Protein AF-A0A6I5NED0-F1 (afdb_monomer)

Mean predicted aligned error: 3.09 Å

Secondary structure (DSSP, 8-state):
-BTTB--TT---SSPPPTTB-SSTT-B--GGGSTT----HHHHHHHHHHHHHHHHHHHHHH-

Sequence (62 aa):
LQNGRHPECWTLDRDPFFLETSVPGSFAAGDVRHSSVKRVASAAGEGAMAVAFVHRYLEEIA

Solvent-accessible surface area (backbone atoms only — not comparable to full-atom values): 3927 Å² total; per-residue (Å²): 111,57,95,87,34,75,52,90,71,49,87,65,101,64,79,75,58,86,50,43,49,76,44,80,93,41,67,54,50,31,70,84,37,86,91,46,86,76,45,70,71,59,23,53,54,37,44,56,50,41,52,56,50,48,53,52,50,52,64,74,74,107

pLDDT: mean 94.05, std 4.89, range [77.19, 98.38]

Nearest PDB structures (foldseek):
  3r9u-assembly1_A  TM=9.646E-01  e=9.130E-02  Campylobacter jejuni
  5w4c-assembly1_A  TM=9.107E-01  e=4.247E-01  Cryptococcus neoformans H99
  4ccr-assembly2_D  TM=9.213E-01  e=6.458E-01  Entamoeba histolytica
  5uth-assembly1_A  TM=7.460E-01  e=7.427E-01  Mycolicibacterium smegmatis MC2 155
  4a65-assembly1_A  TM=7.890E-01  e=1.129E+00  Entamoeba histolytica

Foldseek 3Di:
DVVPDQPPQDDDPDDDDVQADSHQLHGDFAPVDDPHPNDPVRRVVRVVVSVVVSVVSVVVVD

Structure (mmCIF, N/CA/C/O backbone):
data_AF-A0A6I5NED0-F1
#
_entry.id   AF-A0A6I5NED0-F1
#
loop_
_atom_site.group_PDB
_atom_site.id
_atom_site.type_symbol
_atom_site.label_atom_id
_atom_site.label_alt_id
_atom_site.label_comp_id
_atom_site.label_asym_id
_atom_site.label_entity_id
_atom_site.label_seq_id
_atom_site.pdbx_PDB_ins_code
_atom_site.Cartn_x
_atom_site.Cartn_y
_atom_site.Cartn_z
_atom_site.occupancy
_atom_site.B_iso_or_equiv
_atom_site.auth_seq_id
_atom_site.auth_comp_id
_atom_site.auth_asym_id
_atom_site.auth_atom_id
_atom_site.pdbx_PDB_model_num
ATOM 1 N N . LEU A 1 1 ? -9.518 11.046 -2.398 1.00 78.00 1 LEU A N 1
ATOM 2 C CA . LEU A 1 1 ? -10.624 11.885 -1.888 1.00 78.00 1 LEU A CA 1
ATOM 3 C C . LEU A 1 1 ? -11.734 11.942 -2.930 1.00 78.00 1 LEU A C 1
ATOM 5 O O . LEU A 1 1 ? -11.434 12.160 -4.098 1.00 78.00 1 LEU A O 1
ATOM 9 N N . GLN A 1 2 ? -12.982 11.746 -2.520 1.00 79.69 2 GLN A N 1
ATOM 10 C CA . GLN A 1 2 ? -14.180 12.023 -3.312 1.00 79.69 2 GLN A CA 1
ATOM 11 C C . GLN A 1 2 ? -14.772 13.334 -2.782 1.00 79.69 2 GLN A C 1
ATOM 13 O O . GLN A 1 2 ? -15.081 13.436 -1.598 1.00 79.69 2 GLN A O 1
ATOM 18 N N . ASN A 1 3 ? -14.855 14.373 -3.619 1.00 85.94 3 ASN A N 1
ATOM 19 C CA . ASN A 1 3 ? -15.347 15.706 -3.225 1.00 85.94 3 ASN A CA 1
ATOM 20 C C . ASN A 1 3 ? -14.636 16.307 -1.989 1.00 85.94 3 ASN A C 1
ATOM 22 O O . ASN A 1 3 ? -15.262 16.934 -1.139 1.00 85.94 3 ASN A O 1
ATOM 26 N N . GLY A 1 4 ? -13.322 16.083 -1.863 1.00 85.62 4 GLY A N 1
ATOM 27 C CA . GLY A 1 4 ? -12.519 16.576 -0.736 1.00 85.62 4 GLY A CA 1
ATOM 28 C C . GLY A 1 4 ? -12.669 15.787 0.570 1.00 85.62 4 GLY A C 1
ATOM 29 O O . GLY A 1 4 ? -12.064 16.167 1.565 1.00 85.62 4 GLY A O 1
ATOM 30 N N . ARG A 1 5 ? -13.429 14.684 0.576 1.00 85.62 5 ARG A N 1
ATOM 31 C CA . ARG A 1 5 ? -13.580 13.776 1.724 1.00 85.62 5 ARG A CA 1
ATOM 32 C C . ARG A 1 5 ? -13.073 12.374 1.400 1.00 85.62 5 ARG A C 1
ATOM 34 O O . ARG A 1 5 ? -12.900 12.015 0.230 1.00 85.62 5 ARG A O 1
ATOM 41 N N . HIS A 1 6 ? -12.810 11.582 2.432 1.00 88.19 6 HIS A N 1
ATOM 42 C CA . HIS A 1 6 ? -12.557 10.154 2.261 1.00 88.19 6 HIS A CA 1
ATOM 43 C C . HIS A 1 6 ? -13.830 9.436 1.785 1.00 88.19 6 HIS A C 1
ATOM 45 O O . HIS A 1 6 ? -14.932 9.915 2.058 1.00 88.19 6 HIS A O 1
ATOM 51 N N . PRO A 1 7 ? -13.700 8.344 1.011 1.00 90.50 7 PRO A N 1
ATOM 52 C CA . PRO A 1 7 ? -14.850 7.530 0.624 1.00 90.50 7 PRO A CA 1
ATOM 53 C C . PRO A 1 7 ? -15.517 6.910 1.859 1.00 90.50 7 PRO A C 1
ATOM 55 O O . PRO A 1 7 ? -14.860 6.719 2.876 1.00 90.50 7 PRO A O 1
ATOM 58 N N . GLU A 1 8 ? -16.797 6.542 1.759 1.00 89.31 8 GLU A N 1
ATOM 59 C CA . GLU A 1 8 ? -17.559 5.959 2.883 1.00 89.31 8 GLU A CA 1
ATOM 60 C C . GLU A 1 8 ? -16.913 4.697 3.476 1.00 89.31 8 GLU A C 1
ATOM 62 O O . GLU A 1 8 ? -17.073 4.415 4.658 1.00 89.31 8 GLU A O 1
ATOM 67 N N . CYS A 1 9 ? -16.146 3.950 2.675 1.00 90.75 9 CYS A N 1
ATOM 68 C CA . CYS A 1 9 ? -15.414 2.766 3.127 1.00 90.75 9 CYS A CA 1
ATOM 69 C C . CYS A 1 9 ? -14.185 3.074 3.997 1.00 90.75 9 CYS A C 1
ATOM 71 O O . CYS A 1 9 ? -13.534 2.148 4.478 1.00 90.75 9 CYS A O 1
ATOM 73 N N . TRP A 1 10 ? -13.837 4.348 4.179 1.00 94.88 10 TRP A N 1
ATOM 74 C CA . TRP A 1 1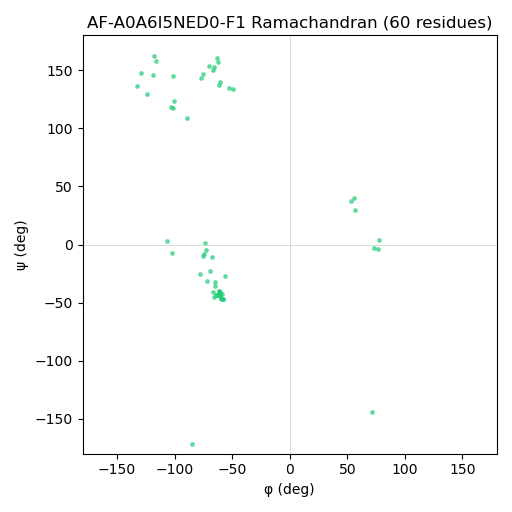0 ? -12.727 4.765 5.020 1.00 94.88 10 TRP A CA 1
ATOM 75 C C . TRP A 1 10 ? -13.188 4.978 6.463 1.00 94.88 10 TRP A C 1
ATOM 77 O O . TRP A 1 10 ? -13.890 5.940 6.764 1.00 94.88 10 TRP A O 1
ATOM 87 N N . THR A 1 11 ? -12.776 4.085 7.360 1.00 92.38 11 THR A N 1
ATOM 88 C CA . THR A 1 11 ? -13.269 4.032 8.748 1.00 92.38 11 THR A CA 1
ATOM 89 C C . THR A 1 11 ? -12.269 4.536 9.790 1.00 92.38 11 THR A C 1
ATOM 91 O O . THR A 1 11 ? -12.539 4.420 10.980 1.00 92.38 11 THR A O 1
ATOM 94 N N . LEU A 1 12 ? -11.102 5.032 9.372 1.00 93.19 12 LEU A N 1
ATOM 95 C CA . LEU A 1 12 ? -10.027 5.441 10.279 1.00 93.19 12 LEU A CA 1
ATOM 96 C C . LEU A 1 12 ? -9.980 6.963 10.452 1.00 93.19 12 LEU A C 1
ATOM 98 O O . LEU A 1 12 ? -10.146 7.700 9.482 1.00 93.19 12 LEU A O 1
ATOM 102 N N . ASP A 1 13 ? -9.627 7.416 11.658 1.00 91.19 13 ASP A N 1
ATOM 103 C CA . ASP A 1 13 ? -9.486 8.842 12.014 1.00 91.19 13 ASP A CA 1
ATOM 104 C C . ASP A 1 13 ? -8.229 9.516 11.431 1.00 91.19 13 ASP A C 1
ATOM 106 O O . ASP A 1 13 ? -7.968 10.697 11.667 1.00 91.19 13 ASP A O 1
ATOM 110 N N . ARG A 1 14 ? -7.432 8.772 10.660 1.00 92.31 14 ARG A N 1
ATOM 111 C CA . ARG A 1 14 ? -6.199 9.243 10.023 1.00 92.31 14 ARG A CA 1
ATOM 112 C C . ARG A 1 14 ? -6.314 9.214 8.505 1.00 92.31 14 ARG A C 1
ATOM 114 O O . ARG A 1 14 ? -7.098 8.452 7.937 1.00 92.31 14 ARG A O 1
ATOM 121 N N . ASP A 1 15 ? -5.486 10.013 7.844 1.00 93.06 15 ASP A N 1
ATOM 122 C CA . ASP A 1 15 ? -5.377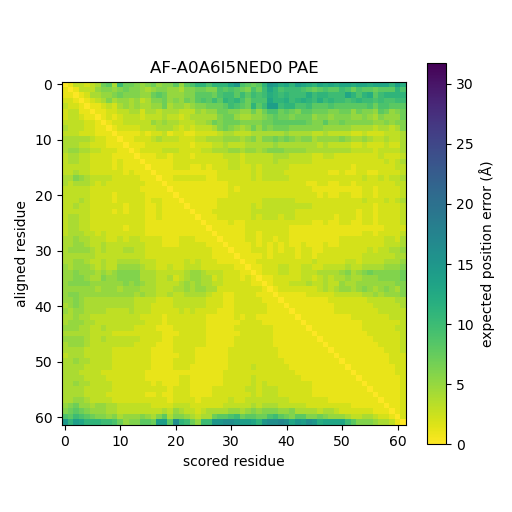 9.995 6.386 1.00 93.06 15 ASP A CA 1
ATOM 123 C C . ASP A 1 15 ? -4.697 8.709 5.874 1.00 93.06 15 ASP A C 1
ATOM 125 O O . ASP A 1 15 ? -3.884 8.114 6.590 1.00 93.06 15 ASP A O 1
ATOM 129 N N . PRO A 1 16 ? -4.984 8.271 4.632 1.00 94.69 16 PRO A N 1
ATOM 130 C CA . PRO A 1 16 ? -4.298 7.162 3.980 1.00 94.69 16 PRO A CA 1
ATOM 131 C C . PRO A 1 16 ? -2.776 7.282 4.060 1.00 94.69 16 PRO A C 1
ATOM 133 O O . PRO A 1 16 ? -2.209 8.339 3.768 1.00 94.69 16 PRO A O 1
ATOM 136 N N . PHE A 1 17 ? -2.103 6.187 4.409 1.00 95.44 17 PHE A N 1
ATOM 137 C CA . PHE A 1 17 ? -0.663 6.101 4.253 1.00 95.44 17 PHE A CA 1
ATOM 138 C C . PHE A 1 17 ? -0.302 6.203 2.774 1.00 95.44 17 PHE A C 1
ATOM 140 O O . PHE A 1 17 ? -1.110 5.964 1.869 1.00 95.44 17 PHE A O 1
ATOM 147 N N . PHE A 1 18 ? 0.956 6.533 2.505 1.00 94.44 18 PHE A N 1
ATOM 148 C CA . PHE A 1 18 ? 1.427 6.505 1.133 1.00 94.44 18 PHE A CA 1
ATOM 149 C C . PHE A 1 18 ? 1.308 5.074 0.577 1.00 94.44 18 PHE A C 1
ATOM 151 O O . PHE A 1 18 ? 1.641 4.110 1.259 1.00 94.44 18 PHE A O 1
ATOM 158 N N . LEU A 1 19 ? 0.830 4.952 -0.668 1.00 96.31 19 LEU A N 1
ATOM 159 C CA . LEU A 1 19 ? 0.491 3.688 -1.355 1.00 96.31 19 LEU A CA 1
ATOM 160 C C . LEU A 1 19 ? -0.784 2.980 -0.878 1.00 96.31 19 LEU A C 1
ATOM 162 O O . LEU A 1 19 ? -1.159 1.971 -1.476 1.00 96.31 19 LEU A O 1
ATOM 166 N N . GLU A 1 20 ? -1.469 3.487 0.141 1.00 96.81 20 GLU A N 1
ATOM 167 C CA . GLU A 1 20 ? -2.726 2.903 0.592 1.00 96.81 20 GLU A CA 1
ATOM 168 C C . GLU A 1 20 ? -3.880 3.284 -0.338 1.00 96.81 20 GLU A C 1
ATOM 170 O O . GLU A 1 20 ? -3.938 4.376 -0.913 1.00 96.81 20 GLU A O 1
ATOM 175 N N . THR A 1 21 ? -4.788 2.339 -0.534 1.00 95.25 21 THR A N 1
ATOM 176 C CA . THR A 1 21 ? -5.956 2.501 -1.395 1.00 95.25 21 THR A CA 1
ATOM 177 C C . THR A 1 21 ? -7.109 3.162 -0.631 1.00 95.25 21 THR A C 1
ATOM 179 O O . THR A 1 21 ? -6.960 3.613 0.499 1.00 95.25 21 THR A O 1
ATOM 182 N N . SER A 1 22 ? -8.297 3.219 -1.236 1.00 93.81 22 SER A N 1
ATOM 183 C CA . SER A 1 22 ? -9.521 3.628 -0.536 1.00 93.81 22 SER A CA 1
ATOM 184 C C . SER A 1 22 ? -9.985 2.634 0.532 1.00 93.81 22 SER A C 1
ATOM 186 O O . SER A 1 22 ? -10.908 2.952 1.277 1.00 93.81 22 SER A O 1
ATOM 188 N N . VAL A 1 23 ? -9.404 1.432 0.576 1.00 94.75 23 VAL A N 1
ATOM 189 C CA . VAL A 1 23 ? -9.697 0.408 1.578 1.00 94.75 23 VAL A CA 1
ATOM 190 C C . VAL A 1 23 ? -8.576 0.429 2.624 1.00 94.75 23 VAL A C 1
ATOM 192 O O . VAL A 1 23 ? -7.429 0.148 2.257 1.00 94.75 23 VAL A O 1
ATOM 195 N N . PRO A 1 24 ? -8.875 0.740 3.900 1.00 95.25 24 PRO A N 1
ATOM 196 C CA . PRO A 1 24 ? -7.882 0.720 4.970 1.00 95.25 24 PRO A CA 1
ATOM 197 C C . PRO A 1 24 ? -7.118 -0.609 5.043 1.00 95.25 24 PRO A C 1
ATO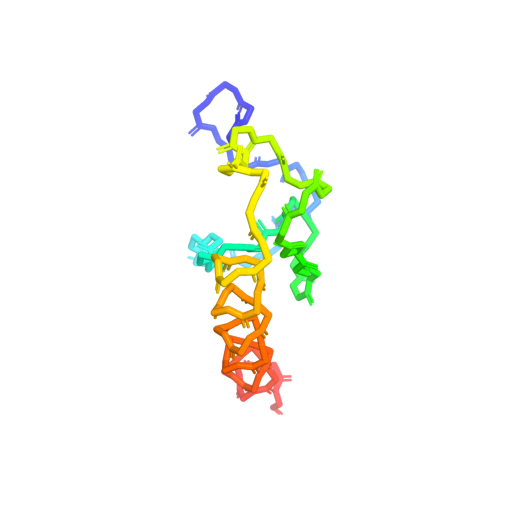M 199 O O . PRO A 1 24 ? -7.708 -1.685 4.941 1.00 95.25 24 PRO A O 1
ATOM 202 N N . GLY A 1 25 ? -5.796 -0.537 5.182 1.00 95.75 25 GLY A N 1
ATOM 203 C CA . GLY A 1 25 ? -4.897 -1.690 5.2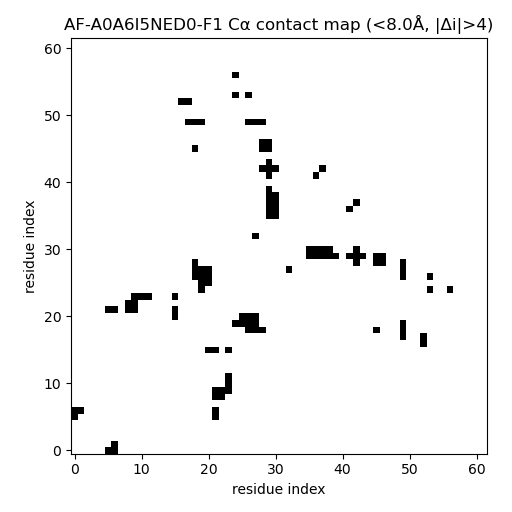17 1.00 95.75 25 GLY A CA 1
ATOM 204 C C . GLY A 1 25 ? -4.598 -2.333 3.859 1.00 95.75 25 GLY A C 1
ATOM 205 O O . GLY A 1 25 ? -3.787 -3.256 3.793 1.00 95.75 25 GLY A O 1
ATOM 206 N N . SER A 1 26 ? -5.216 -1.873 2.766 1.00 96.69 26 SER A N 1
ATOM 207 C CA . SER A 1 26 ? -4.942 -2.370 1.416 1.00 96.69 26 SER A CA 1
ATOM 208 C C . SER A 1 26 ? -4.026 -1.408 0.668 1.00 96.69 26 SER A C 1
ATOM 210 O O . SER A 1 26 ? -4.363 -0.237 0.487 1.00 96.69 26 SER A O 1
ATOM 212 N N . PHE A 1 27 ? -2.884 -1.912 0.196 1.00 97.75 27 PHE A N 1
ATOM 213 C CA . PHE A 1 27 ? -1.834 -1.125 -0.449 1.00 97.75 27 PHE A CA 1
ATOM 214 C C . PHE A 1 27 ? -1.599 -1.573 -1.891 1.00 97.75 27 PHE A C 1
ATOM 216 O O . PHE A 1 27 ? -1.667 -2.759 -2.212 1.00 97.75 27 PHE A O 1
ATOM 223 N N . ALA A 1 28 ? -1.273 -0.618 -2.757 1.00 97.69 28 ALA A N 1
ATOM 224 C CA . ALA A 1 28 ? -0.940 -0.851 -4.155 1.00 97.69 28 ALA A CA 1
ATOM 225 C C . ALA A 1 28 ? 0.445 -0.272 -4.458 1.00 97.69 28 ALA A C 1
ATOM 227 O O . ALA A 1 28 ? 0.694 0.896 -4.176 1.00 97.69 28 ALA A O 1
ATOM 228 N N . ALA A 1 29 ? 1.328 -1.063 -5.069 1.00 97.62 29 ALA A N 1
ATOM 229 C CA . ALA A 1 29 ? 2.697 -0.674 -5.410 1.00 97.62 29 ALA A CA 1
ATOM 230 C C . ALA A 1 29 ? 3.010 -0.967 -6.883 1.00 97.62 29 ALA A C 1
ATOM 232 O O . ALA A 1 29 ? 2.518 -1.939 -7.458 1.00 97.62 29 ALA A O 1
ATOM 233 N N . GLY A 1 30 ? 3.851 -0.133 -7.494 1.00 97.56 30 GLY A N 1
ATOM 234 C CA . GLY A 1 30 ? 4.286 -0.304 -8.873 1.00 97.56 30 GLY A CA 1
ATOM 235 C C . GLY A 1 30 ? 3.187 -0.003 -9.891 1.00 97.56 30 GLY A C 1
ATOM 236 O O . GLY A 1 30 ? 2.374 0.908 -9.727 1.00 97.56 30 GLY A O 1
ATOM 237 N N . ASP A 1 31 ? 3.176 -0.759 -10.986 1.00 97.88 31 ASP A N 1
ATOM 238 C CA . ASP A 1 31 ? 2.495 -0.343 -12.216 1.00 97.88 31 ASP A CA 1
ATOM 239 C C . ASP A 1 31 ? 0.978 -0.452 -12.207 1.00 97.88 31 ASP A C 1
ATOM 241 O O . ASP A 1 31 ? 0.330 0.111 -13.090 1.00 97.88 31 ASP A O 1
ATOM 245 N N . VAL A 1 32 ? 0.412 -1.094 -11.190 1.00 97.00 32 VAL A N 1
ATOM 246 C CA . VAL A 1 32 ? -1.032 -1.094 -10.943 1.00 97.00 32 VAL A CA 1
ATOM 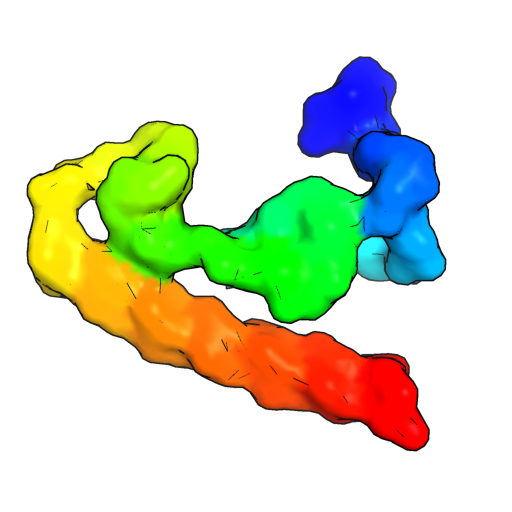247 C C . VAL A 1 32 ? -1.537 0.285 -10.495 1.00 97.00 32 VAL A C 1
ATOM 249 O O . VAL A 1 32 ? -2.715 0.597 -10.658 1.00 97.00 32 VAL A O 1
ATOM 252 N N . ARG A 1 33 ? -0.659 1.139 -9.950 1.00 95.81 33 ARG A N 1
ATOM 253 C CA . ARG A 1 33 ? -1.041 2.466 -9.462 1.00 95.81 33 ARG A CA 1
ATOM 254 C C . ARG A 1 33 ? -1.279 3.441 -10.607 1.00 95.81 33 ARG A C 1
ATOM 256 O O . ARG A 1 33 ? -0.574 3.452 -11.620 1.00 95.81 33 ARG A O 1
ATOM 263 N N . HIS A 1 34 ? -2.224 4.348 -10.382 1.00 93.62 34 HIS A N 1
ATOM 264 C CA . HIS A 1 34 ? -2.348 5.542 -11.204 1.00 93.62 34 HIS A CA 1
ATOM 265 C C . HIS A 1 34 ? -1.068 6.388 -11.109 1.00 93.62 34 HIS A C 1
ATOM 267 O O . HIS A 1 34 ? -0.487 6.520 -10.031 1.00 93.62 34 HIS A O 1
ATOM 273 N N . SER A 1 35 ? -0.634 6.952 -12.238 1.00 91.44 35 SER A N 1
ATOM 274 C CA . SER A 1 35 ? 0.584 7.770 -12.345 1.00 91.44 35 SER A CA 1
ATOM 275 C C . SER A 1 35 ? 1.872 7.076 -11.878 1.00 91.44 35 SER A C 1
ATOM 277 O O . SER A 1 35 ? 2.803 7.744 -11.427 1.00 91.44 35 SER A O 1
ATOM 279 N N . SER A 1 36 ? 1.956 5.743 -11.999 1.00 93.19 36 SER A N 1
ATOM 280 C CA . SER A 1 36 ? 3.223 5.041 -11.770 1.00 93.19 36 SER A CA 1
ATOM 281 C C . SER A 1 36 ? 4.264 5.431 -12.823 1.00 93.19 36 SER A C 1
ATOM 283 O O . SER A 1 36 ? 3.949 5.742 -13.973 1.00 93.19 36 SER A O 1
ATOM 285 N N . VAL A 1 37 ? 5.535 5.346 -12.434 1.00 94.50 37 VAL A N 1
ATOM 286 C CA . VAL A 1 37 ? 6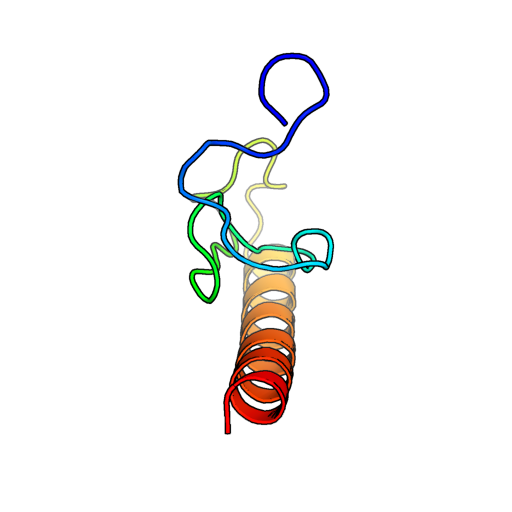.675 5.659 -13.308 1.00 94.50 37 VAL A CA 1
ATOM 287 C C . VAL A 1 37 ? 6.924 4.560 -14.361 1.00 94.50 37 VAL A C 1
ATOM 289 O O . VAL A 1 37 ? 7.746 4.750 -15.251 1.00 94.50 37 VAL A O 1
ATOM 292 N N . LYS A 1 38 ? 6.232 3.411 -14.290 1.00 94.69 38 LYS A N 1
ATOM 293 C CA . LYS A 1 38 ? 6.419 2.258 -15.195 1.00 94.69 38 LYS A CA 1
ATOM 294 C C . LYS A 1 38 ? 7.858 1.731 -15.230 1.00 94.69 38 LYS A C 1
ATOM 296 O O . LYS A 1 38 ? 8.400 1.406 -16.284 1.00 94.69 38 LYS A O 1
ATOM 301 N N . ARG A 1 39 ? 8.518 1.692 -14.062 1.00 97.50 39 ARG A N 1
ATOM 302 C CA . ARG A 1 39 ? 9.917 1.252 -13.904 1.00 97.50 39 ARG A CA 1
ATOM 303 C C . ARG A 1 39 ? 10.086 0.273 -12.750 1.00 97.50 39 ARG A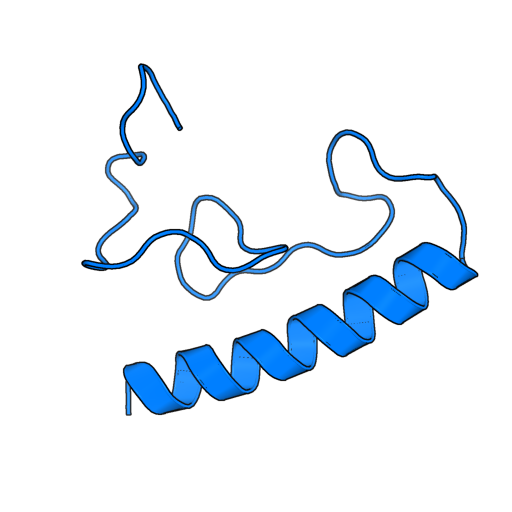 C 1
ATOM 305 O O . ARG A 1 39 ? 9.634 0.531 -11.638 1.00 97.50 39 ARG A O 1
ATOM 312 N N . VAL A 1 40 ? 10.866 -0.778 -13.001 1.00 97.75 40 VAL A N 1
ATOM 313 C CA . VAL A 1 40 ? 11.141 -1.867 -12.048 1.00 97.75 40 VAL A CA 1
ATOM 314 C C . VAL A 1 40 ? 11.754 -1.360 -10.742 1.00 97.75 40 VAL A C 1
ATOM 316 O O . VAL A 1 40 ? 11.276 -1.719 -9.673 1.00 97.75 40 VAL A O 1
ATOM 319 N N . ALA A 1 41 ? 12.769 -0.490 -10.806 1.00 97.94 41 ALA A N 1
ATOM 320 C CA . ALA A 1 41 ? 13.428 0.023 -9.601 1.00 97.94 41 ALA A CA 1
ATOM 321 C C . ALA A 1 41 ? 12.462 0.814 -8.700 1.00 97.94 41 ALA A C 1
ATOM 323 O O . ALA A 1 41 ? 12.459 0.636 -7.484 1.00 97.94 41 ALA A O 1
ATOM 324 N N . SER A 1 42 ? 11.605 1.648 -9.300 1.00 96.69 42 SER A N 1
ATOM 325 C CA . SER A 1 42 ? 10.572 2.387 -8.570 1.00 96.69 42 SER A CA 1
ATOM 326 C C . SER A 1 42 ? 9.526 1.441 -7.978 1.00 96.69 42 SER A C 1
ATOM 328 O O . SER A 1 42 ? 9.217 1.558 -6.799 1.00 96.69 42 SER A O 1
ATOM 330 N N . ALA A 1 43 ? 9.044 0.462 -8.750 1.00 97.75 43 ALA A N 1
ATOM 331 C CA . ALA A 1 43 ? 8.084 -0.531 -8.269 1.00 97.75 43 ALA A CA 1
ATOM 332 C C . ALA A 1 43 ? 8.631 -1.362 -7.093 1.00 97.75 43 ALA A C 1
ATOM 334 O O . ALA A 1 43 ? 7.917 -1.583 -6.119 1.00 97.75 43 ALA A O 1
ATOM 335 N N . ALA A 1 44 ? 9.903 -1.770 -7.148 1.00 98.19 44 ALA A N 1
ATOM 336 C CA . ALA A 1 44 ? 10.559 -2.490 -6.058 1.00 98.19 44 ALA A CA 1
ATOM 337 C C . ALA A 1 44 ? 10.665 -1.633 -4.784 1.00 98.19 44 ALA A C 1
ATOM 339 O O . ALA A 1 44 ? 10.354 -2.111 -3.693 1.00 98.19 44 ALA A O 1
ATOM 340 N N . GLY A 1 45 ? 11.046 -0.357 -4.922 1.00 97.62 45 GLY A N 1
ATOM 341 C CA . GLY A 1 45 ? 11.091 0.585 -3.800 1.00 97.62 45 GLY A CA 1
ATOM 342 C C . GLY A 1 45 ? 9.714 0.838 -3.178 1.00 97.62 45 GLY A C 1
ATOM 343 O O . GLY A 1 45 ? 9.574 0.808 -1.958 1.00 97.62 45 GLY A O 1
ATOM 344 N N . GLU A 1 46 ? 8.682 1.022 -4.005 1.00 97.94 46 GLU A N 1
ATOM 345 C CA . GLU A 1 46 ? 7.295 1.143 -3.541 1.00 97.94 46 GLU A CA 1
ATOM 346 C C . GLU A 1 46 ? 6.823 -0.126 -2.821 1.00 97.94 46 GLU A C 1
ATOM 348 O O . GLU A 1 46 ? 6.179 -0.030 -1.782 1.00 97.94 46 GLU A O 1
ATOM 353 N N . GLY A 1 47 ? 7.185 -1.315 -3.313 1.00 97.75 47 GLY A N 1
ATOM 354 C CA . GLY A 1 47 ? 6.864 -2.582 -2.653 1.00 97.75 47 GLY A CA 1
ATOM 355 C C . GLY A 1 47 ? 7.458 -2.681 -1.246 1.00 97.75 47 GLY A C 1
ATOM 356 O O . GLY A 1 47 ? 6.746 -3.008 -0.299 1.00 97.75 47 GLY A O 1
ATOM 357 N N . ALA A 1 48 ? 8.737 -2.330 -1.083 1.00 98.38 48 ALA A N 1
ATOM 358 C CA . ALA A 1 48 ? 9.380 -2.296 0.232 1.00 98.38 48 ALA A CA 1
ATOM 359 C C . ALA A 1 48 ? 8.699 -1.293 1.183 1.00 98.38 48 ALA A C 1
ATOM 361 O O . ALA A 1 48 ? 8.491 -1.581 2.361 1.00 98.38 48 ALA A O 1
ATOM 362 N N . MET A 1 49 ? 8.303 -0.130 0.661 1.00 97.88 49 MET A N 1
ATOM 363 C CA . MET A 1 49 ? 7.590 0.889 1.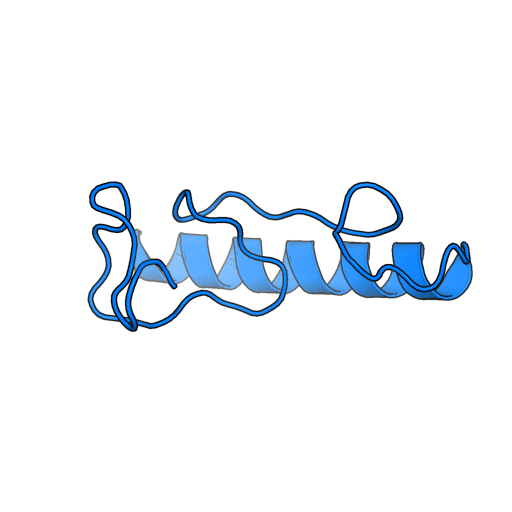428 1.00 97.88 49 MET A CA 1
ATOM 364 C C . MET A 1 49 ? 6.185 0.433 1.845 1.00 97.88 49 MET A C 1
ATOM 366 O O . MET A 1 49 ? 5.788 0.655 2.987 1.00 97.88 49 MET A O 1
ATOM 370 N N . ALA A 1 50 ? 5.453 -0.246 0.956 1.00 97.94 50 ALA A N 1
ATOM 371 C CA . ALA A 1 50 ? 4.143 -0.810 1.266 1.00 97.94 50 ALA A CA 1
ATOM 372 C C . ALA A 1 50 ? 4.229 -1.805 2.433 1.00 97.94 50 ALA A C 1
ATOM 374 O O . ALA A 1 50 ? 3.415 -1.734 3.346 1.00 97.94 50 ALA A O 1
ATOM 375 N N . VAL A 1 51 ? 5.253 -2.667 2.465 1.00 98.00 51 VAL A N 1
ATOM 376 C CA . VAL A 1 51 ? 5.477 -3.596 3.588 1.00 98.00 51 VAL A CA 1
ATOM 377 C C . VAL A 1 51 ? 5.695 -2.846 4.906 1.00 98.00 51 VAL A C 1
ATOM 379 O O . VAL A 1 51 ? 5.087 -3.198 5.914 1.00 98.00 51 VAL A O 1
ATOM 382 N N . ALA A 1 52 ? 6.502 -1.781 4.909 1.00 98.12 52 ALA A N 1
ATOM 383 C CA . ALA A 1 52 ? 6.716 -0.973 6.111 1.00 98.12 52 ALA A CA 1
ATOM 384 C C . ALA A 1 52 ? 5.409 -0.343 6.636 1.00 98.12 52 ALA A C 1
ATOM 386 O O . ALA A 1 52 ? 5.162 -0.351 7.842 1.00 98.12 52 ALA A O 1
ATOM 387 N N . PHE A 1 53 ? 4.542 0.156 5.747 1.00 97.94 53 PHE A N 1
ATOM 388 C CA . PHE A 1 53 ? 3.237 0.688 6.151 1.00 97.94 53 PHE A CA 1
ATOM 389 C C . PHE A 1 53 ? 2.243 -0.389 6.576 1.00 97.94 53 PHE A C 1
ATOM 391 O O . PHE A 1 53 ? 1.445 -0.126 7.469 1.00 97.94 53 PHE A O 1
ATOM 398 N N . VAL A 1 54 ? 2.307 -1.596 6.008 1.00 97.44 54 VAL A N 1
ATOM 399 C CA . VAL A 1 54 ? 1.513 -2.733 6.496 1.00 97.44 54 VAL A CA 1
ATOM 400 C C . VAL A 1 54 ? 1.868 -3.034 7.948 1.00 97.44 54 VAL A C 1
ATOM 402 O O . VAL A 1 54 ? 0.962 -3.165 8.762 1.00 97.44 54 VAL A O 1
ATOM 405 N N . HIS A 1 55 ? 3.156 -3.082 8.305 1.00 97.88 55 HIS A N 1
ATOM 406 C CA . HIS A 1 55 ? 3.557 -3.283 9.701 1.00 97.88 55 HIS A CA 1
ATOM 407 C C . HIS A 1 55 ? 2.995 -2.199 10.622 1.00 97.88 55 HIS A C 1
ATOM 409 O O . HIS A 1 55 ? 2.377 -2.524 11.629 1.00 97.88 55 HIS A O 1
ATOM 415 N N . ARG A 1 56 ? 3.114 -0.927 10.229 1.00 96.31 56 ARG A N 1
ATOM 416 C CA . ARG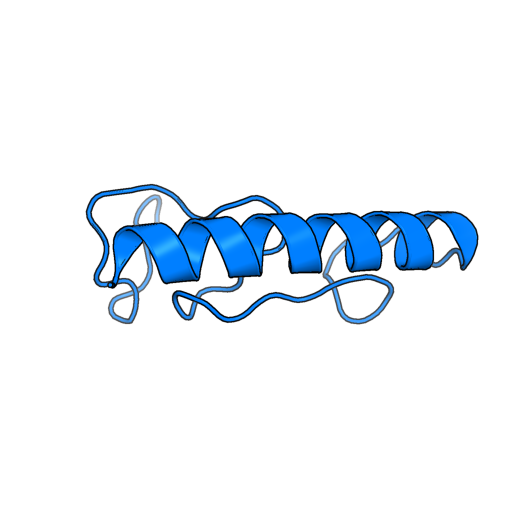 A 1 56 ? 2.546 0.190 10.992 1.00 96.31 56 ARG A CA 1
ATOM 417 C C . ARG A 1 56 ? 1.022 0.111 11.124 1.00 96.31 56 ARG A C 1
ATOM 419 O O . ARG A 1 56 ? 0.492 0.348 12.198 1.00 96.31 56 ARG A O 1
ATOM 426 N N . TYR A 1 57 ? 0.313 -0.223 10.047 1.00 96.44 57 TYR A N 1
ATOM 427 C CA . TYR A 1 57 ? -1.138 -0.392 10.087 1.00 96.44 57 TYR A CA 1
ATOM 428 C C . TYR A 1 57 ? -1.542 -1.511 11.051 1.00 96.44 57 TYR A C 1
ATOM 430 O O . TYR A 1 57 ? -2.479 -1.346 11.824 1.00 96.44 57 TYR A O 1
ATOM 438 N N . LEU A 1 58 ? -0.816 -2.633 11.030 1.00 96.12 58 LEU A N 1
ATOM 439 C CA . LEU A 1 58 ? -1.055 -3.746 11.945 1.00 96.12 58 LEU A CA 1
ATOM 440 C C . LEU A 1 58 ? -0.788 -3.363 13.408 1.00 96.12 58 LEU A C 1
ATOM 442 O O . LEU A 1 58 ? -1.525 -3.813 14.275 1.00 96.12 58 LEU A O 1
ATOM 446 N N . GLU A 1 59 ? 0.212 -2.521 13.681 1.00 95.56 59 GLU A N 1
ATOM 447 C CA . GLU A 1 59 ? 0.464 -1.974 15.024 1.00 95.56 59 GLU A CA 1
ATOM 448 C C . GLU A 1 59 ? -0.671 -1.063 15.521 1.00 95.56 59 GLU A C 1
ATOM 450 O O . GLU A 1 59 ? -0.931 -1.026 16.717 1.00 95.56 59 GLU A O 1
ATOM 455 N N . GLU A 1 60 ? -1.354 -0.336 14.630 1.00 89.75 60 GLU A N 1
ATOM 456 C CA . GLU A 1 60 ? -2.454 0.574 14.991 1.00 89.75 60 GLU A CA 1
ATOM 457 C C . GLU A 1 60 ? -3.780 -0.150 15.279 1.00 89.75 60 GLU A C 1
ATOM 459 O O . GLU A 1 60 ? -4.627 0.398 15.985 1.00 89.75 60 GLU A O 1
ATOM 464 N N . ILE A 1 61 ? -3.984 -1.349 14.719 1.00 88.25 61 ILE A N 1
ATOM 465 C CA . ILE A 1 61 ? -5.222 -2.133 14.895 1.00 88.25 61 ILE A CA 1
ATOM 466 C C . ILE A 1 61 ? -5.094 -3.291 15.896 1.00 88.25 61 ILE A C 1
ATOM 468 O O . ILE A 1 61 ? -6.095 -3.963 16.155 1.00 88.25 61 ILE A O 1
ATOM 472 N N . ALA A 1 62 ? -3.882 -3.569 16.383 1.00 77.19 62 ALA A N 1
ATOM 473 C CA . ALA A 1 62 ? -3.621 -4.560 17.428 1.00 77.19 62 ALA A CA 1
ATOM 474 C C . ALA A 1 62 ? -4.033 -4.030 18.809 1.00 77.19 62 ALA A C 1
ATOM 476 O O . ALA A 1 62 ? -4.590 -4.838 19.587 1.00 77.19 62 ALA A O 1
#

Radius of gyration: 12.51 Å; Cα contacts (8 Å, |Δi|>4): 58; chains: 1; bounding box: 31×21×33 Å